Protein AF-A0A3S0F7Q9-F1 (afdb_monomer_lite)

Sequence (141 aa):
MAAKIRASLFAAETQQFVFTLQDNKPTDNTFYWEEENEFHYRGKMYDVISKKIVGEKLYITCINDSKEEELIDLYISITKKENNKPGNTSPTIQLILSLVFVSPETYVIPFFNISSHLPVSAYQFRLLNRSGDIFIPPPQV

Radius of gyration: 25.15 Å; chains: 1; bounding box: 62×54×70 Å

Secondary structure (DSSP, 8-state):
--------S----EEEEEEEEETTEES-TTEEESSSSEEEETTEEEEEEEEEEETTEEEEEEEE-HHHHHHHHHHHHHHHHHHTSTT---THHHHHHHHHH--------SS-------------------------PPPP-

pLDDT: mean 71.21, std 18.38, range [36.66, 95.44]

Structure (mmCIF, N/CA/C/O backbone):
data_AF-A0A3S0F7Q9-F1
#
_entry.id   AF-A0A3S0F7Q9-F1
#
loop_
_atom_site.group_PDB
_atom_site.id
_atom_site.type_symbol
_atom_site.label_atom_id
_atom_site.label_alt_id
_atom_site.label_comp_id
_atom_site.label_asym_id
_atom_site.label_entity_id
_atom_site.label_seq_id
_atom_site.pdbx_PDB_ins_code
_atom_site.Cartn_x
_atom_site.Cartn_y
_atom_site.Cartn_z
_atom_site.occupancy
_atom_site.B_iso_or_equiv
_atom_site.auth_seq_id
_atom_site.auth_comp_id
_atom_site.auth_asym_id
_atom_site.auth_atom_id
_atom_site.pdbx_PDB_model_num
ATOM 1 N N . MET A 1 1 ? 0.832 40.702 1.086 1.00 38.69 1 MET A N 1
ATOM 2 C CA . MET A 1 1 ? 0.989 39.715 -0.005 1.00 38.69 1 MET A CA 1
ATOM 3 C C . MET A 1 1 ? 1.066 38.335 0.623 1.00 38.69 1 MET A C 1
ATOM 5 O O . MET A 1 1 ? 2.043 38.054 1.298 1.00 38.69 1 MET A O 1
ATOM 9 N N . ALA A 1 2 ? 0.013 37.525 0.503 1.00 36.66 2 ALA A N 1
ATOM 10 C CA . ALA A 1 2 ? -0.019 36.173 1.059 1.00 36.66 2 ALA A CA 1
ATOM 11 C C . ALA A 1 2 ? 0.372 35.170 -0.034 1.00 36.66 2 ALA A C 1
ATOM 13 O O . ALA A 1 2 ? -0.328 35.047 -1.039 1.00 36.66 2 ALA A O 1
ATOM 14 N N . ALA A 1 3 ? 1.495 34.479 0.149 1.00 37.78 3 ALA A N 1
ATOM 15 C CA . ALA A 1 3 ? 1.895 33.380 -0.715 1.00 37.78 3 ALA A CA 1
ATOM 16 C C . ALA A 1 3 ? 1.052 32.143 -0.367 1.00 37.78 3 ALA A C 1
ATOM 18 O O . ALA A 1 3 ? 1.211 31.547 0.695 1.00 37.78 3 ALA A O 1
ATOM 19 N N . LYS A 1 4 ? 0.123 31.772 -1.253 1.00 45.28 4 LYS A N 1
ATOM 20 C CA . LYS A 1 4 ? -0.573 30.481 -1.206 1.00 45.28 4 LYS A CA 1
ATOM 21 C C . LYS A 1 4 ? 0.351 29.426 -1.807 1.00 45.28 4 LYS A C 1
ATOM 23 O O . LYS A 1 4 ? 0.526 29.377 -3.023 1.00 45.28 4 LYS A O 1
ATOM 28 N N . ILE A 1 5 ? 0.943 28.596 -0.956 1.00 50.56 5 ILE A N 1
ATOM 29 C CA . ILE A 1 5 ? 1.659 27.392 -1.383 1.00 50.56 5 ILE A CA 1
ATOM 30 C C . ILE A 1 5 ? 0.613 26.451 -1.999 1.00 50.56 5 ILE A C 1
ATOM 32 O O . ILE A 1 5 ? -0.363 26.082 -1.346 1.00 50.56 5 ILE A O 1
ATOM 36 N N . ARG A 1 6 ? 0.772 26.125 -3.287 1.00 43.09 6 ARG A N 1
ATOM 37 C CA . ARG A 1 6 ? -0.088 25.181 -4.013 1.00 43.09 6 ARG A CA 1
ATOM 38 C C . ARG A 1 6 ? 0.103 23.774 -3.440 1.00 43.09 6 ARG A C 1
ATOM 40 O O . ARG A 1 6 ? 0.953 23.027 -3.908 1.00 43.09 6 ARG A O 1
ATOM 47 N N . ALA A 1 7 ? -0.717 23.393 -2.469 1.00 41.50 7 ALA A N 1
ATOM 48 C CA . ALA A 1 7 ? -0.912 22.000 -2.076 1.00 41.50 7 ALA A CA 1
ATOM 49 C C . ALA A 1 7 ? -1.806 21.276 -3.107 1.00 41.50 7 ALA A C 1
ATOM 51 O O . ALA A 1 7 ? -2.914 20.858 -2.790 1.00 41.50 7 ALA A O 1
ATOM 52 N N . SER A 1 8 ? -1.391 21.215 -4.379 1.00 47.84 8 SER A N 1
ATOM 53 C CA . SER A 1 8 ? -2.219 20.601 -5.432 1.00 47.84 8 SER A CA 1
ATOM 54 C C . SER A 1 8 ? -1.422 20.045 -6.618 1.00 47.84 8 SER A C 1
ATOM 56 O O . SER A 1 8 ? -1.736 20.358 -7.767 1.00 47.84 8 SER A O 1
ATOM 58 N N . LEU A 1 9 ? -0.369 19.260 -6.381 1.00 42.34 9 LEU A N 1
ATOM 59 C CA . LEU A 1 9 ? 0.370 18.636 -7.494 1.00 42.34 9 LEU A CA 1
ATOM 60 C C . LEU A 1 9 ? 0.472 17.113 -7.460 1.00 42.34 9 LEU A C 1
ATOM 62 O O . LEU A 1 9 ? 0.815 16.533 -8.479 1.00 42.34 9 LEU A O 1
ATOM 66 N N . PHE A 1 10 ? 0.042 16.462 -6.383 1.00 46.72 10 PHE A N 1
ATOM 67 C CA . PHE A 1 10 ? -0.226 15.027 -6.387 1.00 46.72 10 PHE A CA 1
ATOM 68 C C . PHE A 1 10 ? -1.474 14.774 -5.549 1.00 46.72 10 PHE A C 1
ATOM 70 O O . PHE A 1 10 ? -1.398 14.500 -4.357 1.00 46.72 10 PHE A O 1
ATOM 77 N N . ALA A 1 11 ? -2.649 14.919 -6.165 1.00 52.72 11 ALA A N 1
ATOM 78 C CA . ALA A 1 11 ? -3.833 14.250 -5.647 1.00 52.72 11 ALA A CA 1
ATOM 79 C C . ALA A 1 11 ? -3.615 12.758 -5.915 1.00 52.72 11 ALA A C 1
ATOM 81 O O . ALA A 1 11 ? -3.998 12.252 -6.965 1.00 52.72 11 ALA A O 1
ATOM 82 N N . ALA A 1 12 ? -2.871 12.089 -5.033 1.00 61.78 12 ALA A N 1
ATOM 83 C CA . ALA A 1 12 ? -2.831 10.640 -5.038 1.00 61.78 12 ALA A CA 1
ATOM 84 C C . ALA A 1 12 ? -4.283 10.158 -4.938 1.00 61.78 12 ALA A C 1
ATOM 86 O O . ALA A 1 12 ? -5.036 10.659 -4.098 1.00 61.78 12 ALA A O 1
ATOM 87 N N . GLU A 1 13 ? -4.700 9.276 -5.846 1.00 76.56 13 GLU A N 1
ATOM 88 C CA . GLU A 1 13 ? -6.050 8.725 -5.819 1.00 76.56 13 GLU A CA 1
ATOM 89 C C . GLU A 1 13 ? -6.198 7.905 -4.540 1.00 76.56 13 GLU A C 1
ATOM 91 O O . GLU A 1 13 ? -5.671 6.798 -4.416 1.00 76.56 13 GLU A O 1
ATOM 96 N N . THR A 1 14 ? -6.863 8.493 -3.548 1.00 87.69 14 THR A N 1
ATOM 97 C CA . THR A 1 14 ? -7.096 7.834 -2.272 1.00 87.69 14 THR A CA 1
ATOM 98 C C . THR A 1 14 ? -8.223 6.826 -2.421 1.00 87.69 14 THR A C 1
ATOM 100 O O . THR A 1 14 ? -9.250 7.079 -3.053 1.00 87.69 14 THR A O 1
ATOM 103 N N . GLN A 1 15 ? -8.026 5.659 -1.826 1.00 91.25 15 GLN A N 1
ATOM 104 C CA . GLN A 1 15 ? -8.988 4.570 -1.792 1.00 91.25 15 GLN A CA 1
ATOM 105 C C . GLN A 1 15 ? -9.411 4.314 -0.349 1.00 91.25 15 GLN A C 1
ATOM 107 O O . GLN A 1 15 ? -8.672 4.599 0.595 1.00 91.25 15 GLN A O 1
ATOM 112 N N . GLN A 1 16 ? -10.628 3.802 -0.176 1.00 93.38 16 GLN A N 1
ATOM 113 C CA . GLN A 1 16 ? -11.150 3.423 1.130 1.00 93.38 16 GLN A CA 1
ATOM 114 C C . GLN A 1 16 ? -11.556 1.957 1.132 1.00 93.38 16 GLN A C 1
ATOM 116 O O . GLN A 1 16 ? -12.325 1.516 0.278 1.00 93.38 16 GLN A O 1
ATOM 121 N N . PHE A 1 17 ? -11.084 1.231 2.139 1.00 94.44 17 PHE A N 1
ATOM 122 C CA . PHE A 1 17 ? -11.443 -0.158 2.380 1.00 94.44 17 PHE A CA 1
ATOM 123 C C . PHE A 1 17 ? -12.084 -0.324 3.754 1.00 94.44 17 PHE A C 1
ATOM 125 O O . PHE A 1 17 ? -11.763 0.390 4.710 1.00 94.44 17 PHE A O 1
ATOM 132 N N . VAL A 1 18 ? -13.000 -1.288 3.843 1.00 94.88 18 VAL A N 1
ATOM 133 C CA . VAL A 1 18 ? -13.625 -1.703 5.097 1.00 94.88 18 VAL A CA 1
ATOM 134 C C . VAL A 1 18 ? -13.462 -3.205 5.233 1.00 94.88 18 VAL A C 1
ATOM 136 O O . VAL A 1 18 ? -13.947 -3.959 4.392 1.00 94.88 18 VAL A O 1
ATOM 139 N N . PHE A 1 19 ? -12.810 -3.625 6.308 1.00 94.38 19 PHE A N 1
ATOM 140 C CA . PHE A 1 19 ? -12.581 -5.026 6.627 1.00 94.38 19 PHE A CA 1
ATOM 141 C C . PHE A 1 19 ? -13.335 -5.401 7.893 1.00 94.38 19 PHE A C 1
ATOM 143 O O . PHE A 1 19 ? -13.342 -4.646 8.868 1.00 94.38 19 PHE A O 1
ATOM 150 N N . THR A 1 20 ? -13.953 -6.576 7.886 1.00 95.25 20 THR A N 1
ATOM 151 C CA . THR A 1 20 ? -14.463 -7.194 9.110 1.00 95.25 20 THR A CA 1
ATOM 152 C C . THR A 1 20 ? -13.285 -7.728 9.919 1.00 95.25 20 THR A C 1
ATOM 154 O O . THR A 1 20 ? -12.336 -8.273 9.354 1.00 95.25 20 THR A O 1
ATOM 157 N N . LEU A 1 21 ? -13.334 -7.553 11.234 1.00 93.06 21 LEU A N 1
ATOM 158 C CA . LEU A 1 21 ? -12.348 -8.064 12.171 1.00 93.06 21 LEU A CA 1
ATOM 159 C C . LEU A 1 21 ? -12.920 -9.266 12.920 1.00 93.06 21 LEU A C 1
ATOM 161 O O . LEU A 1 21 ? -14.031 -9.204 13.436 1.00 93.06 21 LEU A O 1
ATOM 165 N N . GLN A 1 22 ? -12.127 -10.324 13.030 1.00 91.19 22 GLN A N 1
ATOM 166 C CA . GLN A 1 22 ? -12.330 -11.420 13.971 1.00 91.19 22 GLN A CA 1
ATOM 167 C C . GLN A 1 22 ? -11.055 -11.524 14.813 1.00 91.19 22 GLN A C 1
ATOM 169 O O . GLN A 1 22 ? -9.956 -11.532 14.262 1.00 91.19 22 GLN A O 1
ATOM 174 N N . ASP A 1 23 ? -11.176 -11.498 16.141 1.00 87.81 23 ASP A N 1
ATOM 175 C CA . ASP A 1 23 ? -10.028 -11.476 17.066 1.00 87.81 23 ASP A CA 1
ATOM 176 C C . ASP A 1 23 ? -8.994 -10.372 16.750 1.0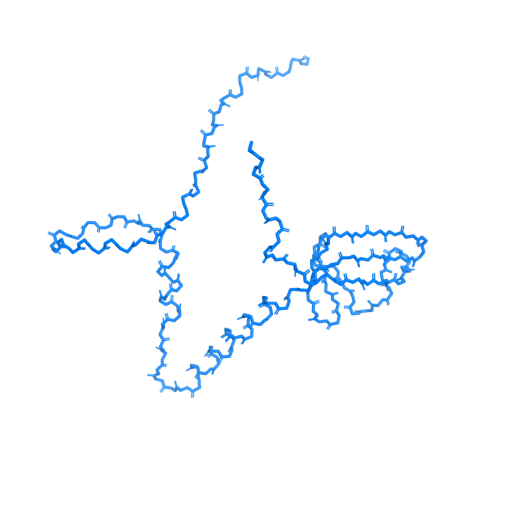0 87.81 23 ASP A C 1
ATOM 178 O O . ASP A 1 23 ? -7.783 -10.600 16.730 1.00 87.81 23 ASP A O 1
ATOM 182 N N . ASN A 1 24 ? -9.479 -9.153 16.472 1.00 82.62 24 ASN A N 1
ATOM 183 C CA . ASN A 1 24 ? -8.678 -7.985 16.063 1.00 82.62 24 ASN A CA 1
ATOM 184 C C . ASN A 1 24 ? -7.872 -8.160 14.761 1.00 82.62 24 ASN A C 1
ATOM 186 O O . ASN A 1 24 ? -6.978 -7.359 14.483 1.00 82.62 24 ASN A O 1
ATOM 190 N N . LYS A 1 25 ? -8.194 -9.159 13.934 1.00 87.38 25 LYS A N 1
ATOM 191 C CA . LYS A 1 25 ? -7.536 -9.396 12.645 1.00 87.38 25 LYS A CA 1
ATOM 192 C C . LYS A 1 25 ? -8.537 -9.359 11.492 1.00 87.38 25 LYS A C 1
ATOM 194 O O . LYS A 1 25 ? -9.647 -9.871 11.646 1.00 87.38 25 LYS A O 1
ATOM 199 N N . PRO A 1 26 ? -8.179 -8.762 10.342 1.00 91.00 26 PRO A N 1
ATOM 200 C CA . PRO A 1 26 ? -9.006 -8.820 9.143 1.00 91.00 26 PRO A CA 1
ATOM 201 C C . PRO A 1 26 ? -9.310 -10.267 8.758 1.00 91.00 26 PRO A C 1
ATOM 203 O O . PRO A 1 26 ? -8.413 -11.104 8.742 1.00 91.00 26 PRO A O 1
ATOM 206 N N . THR A 1 27 ? -10.574 -10.564 8.462 1.00 90.62 27 THR A N 1
ATOM 207 C CA . THR A 1 27 ? -11.011 -11.928 8.106 1.00 90.62 27 THR A CA 1
ATOM 208 C C . THR A 1 27 ? -10.644 -12.323 6.672 1.00 90.62 27 THR A C 1
ATOM 210 O O . THR A 1 27 ? -10.783 -13.484 6.299 1.00 90.62 27 THR A O 1
ATOM 213 N N . ASP A 1 28 ? -10.227 -11.364 5.843 1.00 90.75 28 ASP A N 1
ATOM 214 C CA . ASP A 1 28 ? -9.868 -11.608 4.447 1.00 90.75 28 ASP A CA 1
ATOM 215 C C . ASP A 1 28 ? -8.442 -12.174 4.358 1.00 90.75 28 ASP A C 1
ATOM 217 O O . ASP A 1 28 ? -7.475 -11.497 4.694 1.00 90.75 28 ASP A O 1
ATOM 221 N N . ASN A 1 29 ? -8.311 -13.408 3.866 1.00 90.94 29 ASN A N 1
ATOM 222 C CA . ASN A 1 29 ? -7.022 -14.101 3.745 1.00 90.94 29 ASN A CA 1
ATOM 223 C C . ASN A 1 29 ? -6.056 -13.444 2.746 1.00 90.94 29 ASN A C 1
ATOM 225 O O . ASN A 1 29 ? -4.879 -13.793 2.720 1.00 90.94 29 ASN A O 1
ATOM 229 N N . THR A 1 30 ? -6.541 -12.543 1.889 1.00 92.88 30 THR A N 1
ATOM 230 C CA . THR A 1 30 ? -5.694 -11.791 0.951 1.00 92.88 30 THR A CA 1
ATOM 231 C C . THR A 1 30 ? -5.154 -10.496 1.547 1.00 92.88 30 THR A C 1
ATOM 233 O O . THR A 1 30 ? -4.412 -9.790 0.865 1.00 92.88 30 THR A O 1
ATOM 236 N N . PHE A 1 31 ? -5.544 -10.174 2.783 1.00 95.00 31 PHE A N 1
ATOM 237 C CA . PHE A 1 31 ? -5.068 -9.019 3.521 1.00 95.00 31 PHE A CA 1
ATOM 238 C C . PHE A 1 31 ? -3.925 -9.420 4.457 1.00 95.00 31 PHE A C 1
ATOM 240 O O . PHE A 1 31 ? -4.087 -10.303 5.302 1.00 95.00 31 PHE A O 1
ATOM 247 N N . TYR A 1 32 ? -2.801 -8.716 4.376 1.00 93.88 32 TYR A N 1
ATOM 248 C CA . TYR A 1 32 ? -1.745 -8.790 5.383 1.00 93.88 32 TYR A CA 1
ATOM 249 C C . TYR A 1 32 ? -1.009 -7.453 5.504 1.00 93.88 32 TYR A C 1
ATOM 251 O O . TYR A 1 32 ? -0.943 -6.683 4.550 1.00 93.88 32 TYR A O 1
ATOM 259 N N . TRP A 1 33 ? -0.487 -7.174 6.697 1.00 94.06 33 TRP A N 1
ATOM 260 C CA . TRP A 1 33 ? 0.357 -6.007 6.952 1.00 94.06 33 TRP A CA 1
ATOM 261 C C . TRP A 1 33 ? 1.802 -6.331 6.568 1.00 94.06 33 TRP A C 1
ATOM 263 O O . TRP A 1 33 ? 2.301 -7.374 6.989 1.00 94.06 33 TRP A O 1
ATOM 273 N N . GLU A 1 34 ? 2.439 -5.447 5.802 1.00 91.50 34 GLU A N 1
ATOM 274 C CA . GLU A 1 34 ? 3.887 -5.482 5.546 1.00 91.50 34 GLU A CA 1
ATOM 275 C C . GLU A 1 34 ? 4.599 -4.694 6.654 1.00 91.50 34 GLU A C 1
ATOM 277 O O . GLU A 1 34 ? 5.446 -5.224 7.371 1.00 91.50 34 GLU A O 1
ATOM 282 N N . GLU A 1 35 ? 4.126 -3.467 6.898 1.00 90.81 35 GLU A N 1
ATOM 283 C CA . GLU A 1 35 ? 4.586 -2.578 7.965 1.00 90.81 35 GLU A CA 1
ATOM 284 C C . GLU A 1 35 ? 3.405 -1.938 8.723 1.00 90.81 35 GLU A C 1
ATOM 286 O O . GLU A 1 35 ? 2.236 -2.266 8.516 1.00 90.81 35 GLU A O 1
ATOM 291 N N . GLU A 1 36 ? 3.671 -1.004 9.644 1.00 90.31 36 GLU A N 1
ATOM 292 C CA . GLU A 1 36 ? 2.619 -0.356 10.445 1.00 90.31 36 GLU A CA 1
ATOM 293 C C . GLU A 1 36 ? 1.618 0.449 9.592 1.00 90.31 36 GLU A C 1
ATOM 295 O O . GLU A 1 36 ? 0.417 0.498 9.910 1.00 90.31 36 GLU A O 1
ATOM 300 N N . ASN A 1 37 ? 2.114 1.075 8.523 1.00 92.38 37 ASN A N 1
ATOM 301 C CA . ASN A 1 37 ? 1.348 1.926 7.614 1.00 92.38 37 ASN A CA 1
ATOM 302 C C . ASN A 1 37 ? 1.335 1.395 6.178 1.00 92.38 37 ASN A C 1
ATOM 304 O O . ASN A 1 37 ? 0.918 2.124 5.290 1.00 92.38 37 ASN A O 1
ATOM 308 N N . GLU A 1 38 ? 1.717 0.140 5.954 1.00 92.38 38 GLU A N 1
ATOM 309 C CA . GLU A 1 38 ? 1.757 -0.467 4.621 1.00 92.38 38 GLU A CA 1
ATOM 310 C C . GLU A 1 38 ? 1.129 -1.857 4.669 1.00 92.38 38 GLU A C 1
ATOM 312 O O . GLU A 1 38 ? 1.433 -2.671 5.547 1.00 92.38 38 GLU A O 1
ATOM 317 N N . PHE A 1 39 ? 0.208 -2.136 3.751 1.00 93.88 39 PHE A N 1
ATOM 318 C CA . PHE A 1 39 ? -0.467 -3.428 3.684 1.00 93.88 39 PHE A CA 1
ATOM 319 C C . PHE A 1 39 ? -0.636 -3.907 2.253 1.00 93.88 39 PHE A C 1
ATOM 321 O O . PHE A 1 39 ? -0.769 -3.124 1.312 1.00 93.88 39 PHE A O 1
ATOM 328 N N . HIS A 1 40 ? -0.733 -5.221 2.116 1.00 92.88 40 HIS A N 1
ATOM 329 C CA . HIS A 1 40 ? -1.128 -5.860 0.881 1.00 92.88 40 HIS A CA 1
ATOM 330 C C . HIS A 1 40 ? -2.592 -6.265 0.921 1.00 92.88 40 HIS A C 1
ATOM 332 O O . HIS A 1 40 ? -3.098 -6.796 1.914 1.00 92.88 40 HIS A O 1
ATOM 338 N N . TYR A 1 41 ? -3.270 -6.054 -0.202 1.00 93.75 41 TYR A N 1
ATOM 339 C CA . TYR A 1 41 ? -4.620 -6.542 -0.414 1.00 93.75 41 TYR A CA 1
ATOM 340 C C . TYR A 1 41 ? -4.812 -6.985 -1.860 1.00 93.75 41 TYR A C 1
ATOM 342 O O . TYR A 1 41 ? -4.565 -6.228 -2.796 1.00 93.75 41 TYR A O 1
ATOM 350 N N . ARG A 1 42 ? -5.252 -8.235 -2.055 1.00 91.25 42 ARG A N 1
ATOM 351 C CA . ARG A 1 42 ? -5.460 -8.838 -3.390 1.00 91.25 42 ARG A CA 1
ATOM 352 C C . ARG A 1 42 ? -4.246 -8.702 -4.321 1.00 91.25 42 ARG A C 1
ATOM 354 O O . ARG A 1 42 ? -4.402 -8.483 -5.520 1.00 91.25 42 ARG A O 1
ATOM 361 N N . GLY A 1 43 ? -3.049 -8.846 -3.757 1.00 87.06 43 GLY A N 1
ATOM 362 C CA . GLY A 1 43 ? -1.788 -8.794 -4.498 1.00 87.06 43 GLY A CA 1
ATOM 363 C C . GLY A 1 43 ? -1.301 -7.391 -4.859 1.00 87.06 43 GLY A C 1
ATOM 364 O O . GLY A 1 43 ? -0.318 -7.301 -5.577 1.00 87.06 43 GLY A O 1
ATOM 365 N N . LYS A 1 44 ? -1.958 -6.332 -4.370 1.00 89.19 44 LYS A N 1
ATOM 366 C CA . LYS A 1 44 ? -1.517 -4.939 -4.528 1.00 89.19 44 LYS A CA 1
ATOM 367 C C . LYS A 1 44 ? -1.031 -4.357 -3.214 1.00 89.19 44 LYS A C 1
ATOM 369 O O . LYS A 1 44 ? -1.543 -4.762 -2.166 1.00 89.19 44 LYS A O 1
ATOM 374 N N . MET A 1 45 ? -0.088 -3.423 -3.285 1.00 90.88 45 MET A N 1
ATOM 375 C CA . MET A 1 45 ? 0.457 -2.715 -2.124 1.00 90.88 45 MET A CA 1
ATOM 376 C C . MET A 1 45 ? -0.232 -1.364 -1.899 1.00 90.88 45 MET A C 1
ATOM 378 O O . MET A 1 45 ? -0.595 -0.656 -2.845 1.00 90.88 45 MET A O 1
ATOM 382 N N . TYR A 1 46 ? -0.444 -1.022 -0.629 1.00 91.88 46 TYR A N 1
ATOM 383 C CA . TYR A 1 46 ? -1.162 0.181 -0.230 1.00 91.88 46 TYR A CA 1
ATOM 384 C C . TYR A 1 46 ? -0.523 0.877 0.974 1.00 91.88 46 TYR A C 1
ATOM 386 O O . TYR A 1 46 ? -0.376 0.273 2.038 1.00 91.88 46 TYR A O 1
ATOM 394 N N . ASP A 1 47 ? -0.318 2.188 0.840 1.00 91.69 47 ASP A N 1
ATOM 395 C CA . ASP A 1 47 ? 0.122 3.079 1.917 1.00 91.69 47 ASP A CA 1
ATOM 396 C C . ASP A 1 47 ? -1.071 3.632 2.692 1.00 91.69 47 ASP A C 1
ATOM 398 O O . ASP A 1 47 ? -1.990 4.233 2.127 1.00 91.69 47 ASP A O 1
ATOM 402 N N . VAL A 1 48 ? -1.068 3.500 4.011 1.00 93.56 48 VAL A N 1
ATOM 403 C CA . VAL A 1 48 ? -2.137 3.963 4.896 1.00 93.56 48 VAL A CA 1
ATOM 404 C C . VAL A 1 48 ? -1.986 5.448 5.207 1.00 93.56 48 VAL A C 1
ATOM 406 O O . VAL A 1 48 ? -1.035 5.884 5.844 1.00 93.56 48 VAL A O 1
ATOM 409 N N . ILE A 1 49 ? -3.018 6.225 4.871 1.00 93.25 49 ILE A N 1
ATOM 410 C CA . ILE A 1 49 ? -3.175 7.616 5.325 1.00 93.25 49 ILE A CA 1
ATOM 411 C C . ILE A 1 49 ? -3.814 7.647 6.713 1.00 93.25 49 ILE A C 1
ATOM 413 O O . ILE A 1 49 ? -3.451 8.442 7.578 1.00 93.25 49 ILE A O 1
ATOM 417 N N . SER A 1 50 ? -4.840 6.821 6.915 1.00 93.00 50 SER A N 1
ATOM 418 C CA . SER A 1 50 ? -5.579 6.777 8.173 1.00 93.00 50 SER A CA 1
ATOM 419 C C . SER A 1 50 ? -6.248 5.427 8.352 1.00 93.00 50 SER A C 1
ATOM 421 O O . SER A 1 50 ? -6.842 4.913 7.402 1.00 93.00 50 SER A O 1
ATOM 423 N N . LYS A 1 51 ? -6.267 4.915 9.581 1.00 94.38 51 LYS A N 1
ATOM 424 C CA . LYS A 1 51 ? -7.059 3.743 9.956 1.00 94.38 51 LYS A CA 1
ATOM 425 C C . LYS A 1 51 ? -7.869 4.020 11.214 1.00 94.38 51 LYS A C 1
ATOM 427 O O . LYS A 1 51 ? -7.405 4.705 12.122 1.00 94.38 51 LYS A O 1
ATOM 432 N N . LYS A 1 52 ? -9.089 3.497 11.269 1.00 94.94 52 LYS A N 1
ATOM 433 C CA . LYS A 1 52 ? -9.937 3.534 12.466 1.00 94.94 52 LYS A CA 1
ATOM 434 C C . LYS A 1 52 ? -10.648 2.205 12.642 1.00 94.94 52 LYS A C 1
ATOM 436 O O . LYS A 1 52 ? -11.103 1.609 11.667 1.00 94.94 52 LYS A O 1
ATOM 441 N N . ILE A 1 53 ? -10.786 1.777 13.888 1.00 94.06 53 ILE A N 1
ATOM 442 C CA . ILE A 1 53 ? -11.576 0.602 14.248 1.00 94.06 53 ILE A CA 1
ATOM 443 C C . ILE A 1 53 ? -12.853 1.095 14.921 1.00 94.06 53 ILE A C 1
ATOM 445 O O . ILE A 1 53 ? -12.800 1.900 15.849 1.00 94.06 53 ILE A O 1
ATOM 449 N N . VAL A 1 54 ? -14.003 0.647 14.423 1.00 94.25 54 VAL A N 1
ATOM 450 C CA . VAL A 1 54 ? -15.317 0.944 15.004 1.00 94.25 54 VAL A CA 1
ATOM 451 C C . VAL A 1 54 ? -16.085 -0.368 15.114 1.00 94.25 54 VAL A C 1
ATOM 453 O O . VAL A 1 54 ? -16.558 -0.898 14.107 1.00 94.25 54 VAL A O 1
ATOM 456 N N . GLY A 1 55 ? -16.188 -0.901 16.335 1.00 91.75 55 GLY A N 1
ATOM 457 C CA . GLY A 1 55 ? -16.715 -2.247 16.575 1.00 91.75 55 GLY A CA 1
ATOM 458 C C . GLY A 1 55 ? -15.830 -3.312 15.921 1.00 91.75 55 GLY A C 1
ATOM 459 O O . GLY A 1 55 ? -14.611 -3.254 16.028 1.00 91.75 55 GLY A O 1
ATOM 460 N N . GLU A 1 56 ? -16.441 -4.239 15.186 1.00 94.38 56 GLU A N 1
ATOM 461 C CA . GLU A 1 56 ? -15.753 -5.314 14.450 1.00 94.38 56 GLU A CA 1
ATOM 462 C C . GLU A 1 56 ? -15.359 -4.905 13.020 1.00 94.38 56 GLU A C 1
ATOM 464 O O . GLU A 1 56 ? -15.252 -5.742 12.126 1.00 94.38 56 GLU A O 1
ATOM 469 N N . LYS A 1 57 ? -15.196 -3.603 12.756 1.00 94.56 57 LYS A N 1
ATOM 470 C CA . LYS A 1 57 ? -14.845 -3.092 11.426 1.00 94.56 57 LYS A CA 1
ATOM 471 C C . LYS A 1 57 ? -13.612 -2.205 11.472 1.00 94.56 57 LYS A C 1
ATOM 473 O O . LYS A 1 57 ? -13.567 -1.229 12.223 1.00 94.56 57 LYS A O 1
ATOM 478 N N . LEU A 1 58 ? -12.658 -2.511 10.604 1.00 94.50 58 LEU A N 1
ATOM 479 C CA . LEU A 1 58 ? -11.482 -1.706 10.307 1.00 94.50 58 LEU A CA 1
ATOM 480 C C . LEU A 1 58 ? -11.745 -0.886 9.043 1.00 94.50 58 LEU A C 1
ATOM 482 O O . LEU A 1 58 ? -11.999 -1.446 7.982 1.00 94.50 58 LEU A O 1
ATOM 486 N N . TYR A 1 59 ? -11.671 0.435 9.159 1.00 95.44 59 TYR A N 1
ATOM 487 C CA . TYR A 1 59 ? -11.776 1.368 8.041 1.00 95.44 59 TYR A CA 1
ATOM 488 C C . TYR A 1 59 ? -10.386 1.912 7.744 1.00 95.44 59 TYR A C 1
ATOM 490 O O . TYR A 1 59 ? -9.752 2.468 8.643 1.00 95.44 59 TYR A O 1
ATOM 498 N N . ILE A 1 60 ? -9.939 1.785 6.500 1.00 95.25 60 ILE A N 1
ATOM 499 C CA . ILE A 1 60 ? -8.624 2.241 6.050 1.00 95.25 60 ILE A CA 1
ATOM 500 C C . ILE A 1 60 ? -8.819 3.211 4.889 1.00 95.25 60 ILE A C 1
ATOM 502 O O . ILE A 1 60 ? -9.526 2.893 3.937 1.00 95.25 60 ILE A O 1
ATOM 506 N N . THR A 1 61 ? -8.188 4.379 4.972 1.00 94.00 61 THR A N 1
ATOM 507 C CA . THR A 1 61 ? -7.965 5.273 3.831 1.00 94.00 61 THR A CA 1
ATOM 508 C C . THR A 1 61 ? -6.511 5.122 3.423 1.00 94.00 61 THR A C 1
ATOM 510 O O . THR A 1 61 ? -5.629 5.286 4.269 1.00 94.00 61 THR A O 1
ATOM 513 N N . CYS A 1 62 ? -6.258 4.822 2.157 1.00 93.25 62 CYS A N 1
ATOM 514 C CA . CYS A 1 62 ? -4.929 4.496 1.661 1.00 93.25 62 CYS A CA 1
ATOM 515 C C . CYS A 1 62 ? -4.685 5.024 0.248 1.00 93.25 62 CYS A C 1
ATOM 517 O O . CYS A 1 62 ? -5.611 5.461 -0.437 1.00 93.25 62 CYS A O 1
ATOM 519 N N . ILE A 1 63 ? -3.432 4.984 -0.182 1.00 91.44 63 ILE A N 1
ATOM 520 C CA . ILE A 1 63 ? -2.994 5.252 -1.550 1.00 91.44 63 ILE A CA 1
ATOM 521 C C . ILE A 1 63 ? -2.542 3.922 -2.137 1.00 91.44 63 ILE A C 1
ATOM 523 O O . ILE A 1 63 ? -1.912 3.125 -1.456 1.00 91.44 63 ILE A O 1
ATOM 527 N N . ASN A 1 64 ? -2.917 3.662 -3.383 1.00 87.44 64 ASN A N 1
ATOM 528 C CA . ASN A 1 64 ? -2.446 2.492 -4.111 1.00 87.44 64 ASN A CA 1
ATOM 529 C C . ASN A 1 64 ? -1.094 2.817 -4.753 1.00 87.44 64 ASN A C 1
ATOM 531 O O . ASN A 1 64 ? -1.036 3.747 -5.567 1.00 87.44 64 ASN A O 1
ATOM 535 N N . ASP A 1 65 ? -0.049 2.050 -4.444 1.00 79.12 65 ASP A N 1
ATOM 536 C CA . ASP A 1 65 ? 1.260 2.226 -5.077 1.00 79.12 65 ASP A CA 1
ATOM 537 C C . ASP A 1 65 ? 1.365 1.500 -6.429 1.00 79.12 65 ASP A C 1
ATOM 539 O O . ASP A 1 65 ? 2.255 0.702 -6.712 1.00 79.12 65 ASP A O 1
ATOM 543 N N . SER A 1 66 ? 0.420 1.788 -7.326 1.00 75.38 66 SER A N 1
ATOM 544 C CA . SER A 1 66 ? 0.438 1.203 -8.674 1.00 75.38 66 SER A CA 1
ATOM 545 C C . SER A 1 66 ? 1.603 1.708 -9.526 1.00 75.38 66 SER A C 1
ATOM 547 O O . SER A 1 66 ? 1.943 1.082 -10.524 1.00 75.38 66 SER A O 1
ATOM 549 N N . LYS A 1 67 ? 2.200 2.855 -9.177 1.00 71.50 67 LYS A N 1
ATOM 550 C CA . LYS A 1 67 ? 3.292 3.438 -9.966 1.00 71.50 67 LYS A CA 1
ATOM 551 C C . LYS A 1 67 ? 4.603 2.714 -9.715 1.00 71.50 67 LYS A C 1
ATOM 553 O O . LYS A 1 67 ? 5.361 2.531 -10.665 1.00 71.50 67 LYS A O 1
ATOM 558 N N . GLU A 1 68 ? 4.876 2.310 -8.478 1.00 70.50 68 GLU A N 1
ATOM 559 C CA . GLU A 1 68 ? 6.034 1.470 -8.196 1.00 70.50 68 GLU A CA 1
ATOM 560 C C . GLU A 1 68 ? 5.900 0.104 -8.882 1.00 70.50 68 GLU A C 1
ATOM 562 O O . GLU A 1 68 ? 6.830 -0.314 -9.576 1.00 70.50 68 GLU A O 1
ATOM 567 N N . GLU A 1 69 ? 4.723 -0.531 -8.812 1.00 73.69 69 GLU A N 1
ATOM 568 C CA . GLU A 1 69 ? 4.437 -1.784 -9.532 1.00 73.69 69 GLU A CA 1
ATOM 569 C C . GLU A 1 69 ? 4.707 -1.649 -11.045 1.00 73.69 69 GLU A C 1
ATOM 571 O O . GLU A 1 69 ? 5.417 -2.473 -11.628 1.00 73.69 69 GLU A O 1
ATOM 576 N N . GLU A 1 70 ? 4.232 -0.571 -11.683 1.00 78.88 70 GLU A N 1
ATOM 577 C CA . GLU A 1 70 ? 4.489 -0.288 -13.104 1.00 78.88 70 GLU A CA 1
ATOM 578 C C . GLU A 1 70 ? 5.985 -0.134 -13.424 1.00 78.88 70 GLU A C 1
ATOM 580 O O . GLU A 1 70 ? 6.455 -0.595 -14.471 1.00 78.88 70 GLU A O 1
ATOM 585 N N . LEU A 1 71 ? 6.752 0.514 -12.543 1.00 76.44 71 LEU A N 1
ATOM 586 C CA . LEU A 1 71 ? 8.194 0.695 -12.718 1.00 76.44 71 LEU A CA 1
ATOM 587 C C . LEU A 1 71 ? 8.951 -0.631 -12.584 1.00 76.44 71 LEU A C 1
ATOM 589 O O . LEU A 1 71 ? 9.862 -0.894 -13.378 1.00 76.44 71 LEU A O 1
ATOM 593 N N . ILE A 1 72 ? 8.563 -1.474 -11.627 1.00 76.69 72 ILE A N 1
ATOM 594 C CA . ILE A 1 72 ? 9.125 -2.816 -11.437 1.00 76.69 72 ILE A CA 1
ATOM 595 C C . ILE A 1 72 ? 8.837 -3.683 -12.666 1.00 76.69 72 ILE A C 1
ATOM 597 O O . ILE A 1 72 ? 9.752 -4.302 -13.220 1.00 76.69 72 ILE A O 1
ATOM 601 N N . ASP A 1 73 ? 7.598 -3.683 -13.151 1.00 80.62 73 ASP A N 1
ATOM 602 C CA . ASP A 1 73 ? 7.207 -4.434 -14.344 1.00 80.62 73 ASP A CA 1
ATOM 603 C C . ASP A 1 73 ? 7.957 -3.955 -15.591 1.00 80.62 73 ASP A C 1
ATOM 605 O O . ASP A 1 73 ? 8.455 -4.769 -16.383 1.00 80.62 73 ASP A O 1
ATOM 609 N N . LEU A 1 74 ? 8.105 -2.637 -15.755 1.00 81.19 74 LEU A N 1
ATOM 610 C CA . LEU A 1 74 ? 8.891 -2.053 -16.836 1.00 81.19 74 LEU A CA 1
ATOM 611 C C . LEU A 1 74 ? 10.344 -2.530 -16.766 1.00 81.19 74 LEU A C 1
ATOM 613 O O . L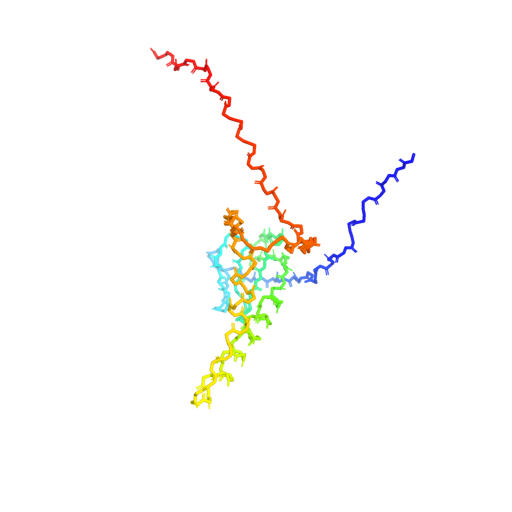EU A 1 74 ? 10.872 -3.001 -17.779 1.00 81.19 74 LEU A O 1
ATOM 617 N N . TYR A 1 75 ? 10.969 -2.472 -15.590 1.00 75.88 75 TYR A N 1
ATO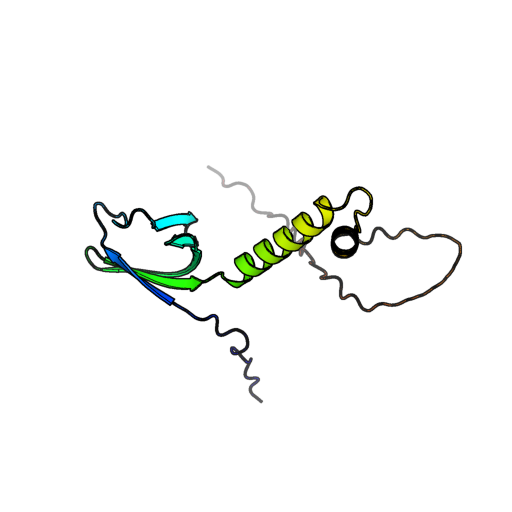M 618 C CA . TYR A 1 75 ? 12.331 -2.953 -15.371 1.00 75.88 75 TYR A CA 1
ATOM 619 C C . TYR A 1 75 ? 12.476 -4.434 -15.745 1.00 75.88 75 TYR A C 1
ATOM 621 O O . TYR A 1 75 ? 13.309 -4.780 -16.587 1.00 75.88 75 TYR A O 1
ATOM 629 N N . ILE A 1 76 ? 11.603 -5.301 -15.223 1.00 78.94 76 ILE A N 1
ATOM 630 C CA . ILE A 1 76 ? 11.598 -6.738 -15.530 1.00 78.94 76 ILE A CA 1
ATOM 631 C C . ILE A 1 76 ? 11.444 -6.975 -17.038 1.00 78.94 76 ILE A C 1
ATOM 633 O O . ILE A 1 76 ? 12.114 -7.842 -17.609 1.00 78.94 76 ILE A O 1
ATOM 637 N N . SER A 1 77 ? 10.571 -6.216 -17.706 1.00 78.62 77 SER A N 1
ATOM 638 C CA . SER A 1 77 ? 10.338 -6.342 -19.148 1.00 78.62 77 SER A CA 1
ATOM 639 C C . SER A 1 77 ? 11.576 -5.986 -19.977 1.00 78.62 77 SER A C 1
ATOM 641 O O . SER A 1 77 ? 11.845 -6.637 -20.992 1.00 78.62 77 SER A O 1
ATOM 643 N N . ILE A 1 78 ? 12.349 -4.991 -19.537 1.00 75.62 78 ILE A N 1
ATOM 644 C CA . ILE A 1 78 ? 13.602 -4.580 -20.167 1.00 75.62 78 ILE A CA 1
ATOM 645 C C . ILE A 1 78 ? 14.645 -5.684 -19.975 1.00 75.62 78 ILE A C 1
ATOM 647 O O . ILE A 1 78 ? 15.178 -6.192 -20.961 1.00 75.62 78 ILE A O 1
ATOM 651 N N . THR A 1 79 ? 14.853 -6.154 -18.744 1.00 69.06 79 THR A N 1
ATOM 652 C CA . THR A 1 79 ? 15.844 -7.199 -18.435 1.00 69.06 79 THR A CA 1
ATOM 653 C C . THR A 1 79 ? 15.545 -8.521 -19.152 1.00 69.06 79 THR A C 1
ATOM 655 O O . THR A 1 79 ? 16.447 -9.179 -19.673 1.00 69.06 79 THR A O 1
ATOM 658 N N . LYS A 1 80 ? 14.268 -8.917 -19.258 1.00 71.81 80 LYS A N 1
ATOM 659 C CA . LYS A 1 80 ? 13.861 -10.123 -20.002 1.00 71.81 80 LYS A CA 1
ATOM 660 C C . LYS A 1 80 ? 14.127 -10.011 -21.507 1.00 71.81 80 LYS A C 1
ATOM 662 O O . LYS A 1 80 ? 14.436 -11.020 -22.141 1.00 71.81 80 LYS A O 1
ATOM 667 N N . LYS A 1 81 ? 14.012 -8.819 -22.103 1.00 63.16 81 LYS A N 1
ATOM 668 C CA . LYS A 1 81 ? 14.315 -8.604 -23.531 1.00 63.16 81 LYS A CA 1
ATOM 669 C C . LYS A 1 81 ? 15.814 -8.689 -23.823 1.00 63.16 81 LYS A C 1
ATOM 671 O O . LYS A 1 81 ? 16.177 -9.163 -24.898 1.00 63.16 81 LYS A O 1
ATOM 676 N N . GLU A 1 82 ? 16.663 -8.289 -22.881 1.00 60.56 82 GLU A N 1
ATOM 677 C CA . GLU A 1 82 ? 18.124 -8.354 -23.029 1.00 60.56 82 GLU A CA 1
ATOM 678 C C . GLU A 1 82 ? 18.665 -9.788 -22.923 1.00 60.56 82 GLU A C 1
ATOM 680 O O . GLU A 1 82 ? 19.506 -10.186 -23.725 1.00 60.56 82 GLU A O 1
ATOM 685 N N . ASN A 1 83 ? 18.116 -10.614 -22.026 1.00 56.25 83 ASN A N 1
ATOM 686 C CA . ASN A 1 83 ? 18.590 -11.991 -21.815 1.00 56.25 83 ASN A CA 1
ATOM 687 C C . ASN A 1 83 ? 18.241 -12.986 -22.942 1.00 56.25 83 ASN A C 1
ATOM 689 O O . ASN A 1 83 ? 18.821 -14.066 -23.003 1.00 56.25 83 ASN A O 1
ATOM 693 N N . ASN A 1 84 ? 17.318 -12.648 -23.848 1.00 55.84 84 ASN A N 1
ATOM 694 C CA . ASN A 1 84 ? 16.896 -13.536 -24.943 1.00 55.84 84 ASN A CA 1
ATOM 695 C C . ASN A 1 84 ? 17.715 -13.377 -26.240 1.00 55.84 84 ASN A C 1
ATOM 697 O O . ASN A 1 84 ? 17.409 -14.026 -27.241 1.00 55.84 84 ASN A O 1
ATOM 701 N N . LYS A 1 85 ? 18.756 -12.533 -26.255 1.00 53.75 85 LYS A N 1
ATOM 702 C CA . LYS A 1 85 ? 19.697 -12.430 -27.380 1.00 53.75 85 LYS A CA 1
ATOM 703 C C . LYS A 1 85 ? 21.110 -12.784 -26.908 1.00 53.75 85 LYS A C 1
ATOM 705 O O . LYS A 1 85 ? 21.706 -11.993 -26.178 1.00 53.75 85 LYS A O 1
ATOM 710 N N . PRO A 1 86 ? 21.684 -13.927 -27.328 1.00 45.34 86 PRO A N 1
ATOM 711 C CA . PRO A 1 86 ? 23.070 -14.234 -27.010 1.00 45.34 86 PRO A CA 1
ATOM 712 C C . PRO A 1 86 ? 23.971 -13.206 -27.711 1.00 45.34 86 PRO A C 1
ATOM 714 O O . PRO A 1 86 ? 24.066 -13.194 -28.935 1.00 45.34 86 PRO A O 1
ATOM 717 N N . GLY A 1 87 ? 24.594 -12.316 -26.933 1.00 51.25 87 GLY A N 1
ATOM 718 C CA . GLY A 1 87 ? 25.680 -11.449 -27.406 1.00 51.25 87 GLY A CA 1
ATOM 719 C C . GLY A 1 87 ? 25.429 -9.940 -27.459 1.00 51.25 87 GLY A C 1
ATOM 720 O O . GLY A 1 87 ? 26.270 -9.242 -28.016 1.00 51.25 87 GLY A O 1
ATOM 721 N N . ASN A 1 88 ? 24.341 -9.396 -26.902 1.00 51.44 88 ASN A N 1
ATOM 722 C CA . ASN A 1 88 ? 24.199 -7.935 -26.818 1.00 51.44 88 ASN A CA 1
ATOM 723 C C . ASN A 1 88 ? 23.507 -7.493 -25.524 1.00 51.44 88 ASN A C 1
ATOM 725 O O . ASN A 1 88 ? 22.340 -7.111 -25.522 1.00 51.44 88 ASN A O 1
ATOM 729 N N . THR A 1 89 ? 24.239 -7.567 -24.414 1.00 53.59 89 THR A N 1
ATOM 730 C CA . THR A 1 89 ? 23.884 -6.862 -23.180 1.00 53.59 89 THR A CA 1
ATOM 731 C C . THR A 1 89 ? 24.135 -5.379 -23.428 1.00 53.59 89 THR A C 1
ATOM 733 O O . THR A 1 89 ? 25.294 -4.968 -23.441 1.00 53.59 89 THR A O 1
ATOM 736 N N . SER A 1 90 ? 23.101 -4.575 -23.682 1.00 57.91 90 SER A N 1
ATOM 737 C CA . SER A 1 90 ? 23.286 -3.124 -23.755 1.00 57.91 90 SER A CA 1
ATOM 738 C C . SER A 1 90 ? 23.232 -2.592 -22.318 1.00 57.91 90 SER A C 1
ATOM 740 O O . SER A 1 90 ? 22.168 -2.558 -21.711 1.00 57.91 90 SER A O 1
ATOM 742 N N . PRO A 1 91 ? 24.354 -2.191 -21.705 1.00 57.59 91 PRO A N 1
ATOM 743 C CA . PRO A 1 91 ? 24.373 -1.834 -20.293 1.00 57.59 91 PRO A CA 1
ATOM 744 C C . PRO A 1 91 ? 23.814 -0.422 -20.069 1.00 57.59 91 PRO A C 1
ATOM 746 O O . PRO A 1 91 ? 24.191 0.235 -19.109 1.00 57.59 91 PRO A O 1
ATOM 749 N N . THR A 1 92 ? 22.967 0.117 -20.952 1.00 61.72 92 THR A N 1
ATOM 750 C CA . THR A 1 92 ? 22.662 1.554 -20.975 1.00 61.72 92 THR A CA 1
ATOM 751 C C . THR A 1 92 ? 21.910 2.008 -19.733 1.00 61.72 92 THR A C 1
ATOM 753 O O . THR A 1 92 ? 22.241 3.057 -19.195 1.00 61.72 92 THR A O 1
ATOM 756 N N . ILE A 1 93 ? 20.958 1.223 -19.221 1.00 62.69 93 ILE A N 1
ATOM 757 C CA . ILE A 1 93 ? 20.238 1.585 -17.987 1.00 62.69 93 ILE A CA 1
ATOM 758 C C . ILE A 1 93 ? 21.124 1.412 -16.753 1.00 62.69 93 ILE A C 1
ATOM 760 O O . ILE A 1 93 ? 21.128 2.291 -15.899 1.00 62.69 93 ILE A O 1
ATOM 764 N N . GLN A 1 94 ? 21.923 0.343 -16.678 1.00 62.66 94 GLN A N 1
ATOM 765 C CA . GLN A 1 94 ? 22.892 0.166 -15.588 1.00 62.66 94 GLN A CA 1
ATOM 766 C C . GLN A 1 94 ? 23.938 1.290 -15.580 1.00 62.66 94 GLN A C 1
ATOM 768 O O . GLN A 1 94 ? 24.252 1.828 -14.523 1.00 62.66 94 GLN A O 1
ATOM 773 N N . LEU A 1 95 ? 24.419 1.700 -16.757 1.00 63.31 95 LEU A N 1
ATOM 774 C CA . LEU A 1 95 ? 25.351 2.810 -16.933 1.00 63.31 95 LEU A CA 1
ATOM 775 C C . LEU A 1 95 ? 24.707 4.138 -16.509 1.00 63.31 95 LEU A C 1
ATOM 777 O O . LEU A 1 95 ? 25.303 4.878 -15.732 1.00 63.31 95 LEU A O 1
ATOM 781 N N . ILE A 1 96 ? 23.478 4.425 -16.949 1.00 61.75 96 ILE A N 1
ATOM 782 C CA . ILE A 1 96 ? 22.748 5.643 -16.563 1.00 61.75 96 ILE A CA 1
ATOM 783 C C . ILE A 1 96 ? 22.492 5.675 -15.052 1.00 61.75 96 ILE A C 1
ATOM 785 O O . ILE A 1 96 ? 22.752 6.696 -14.424 1.00 61.75 96 ILE A O 1
ATOM 789 N N . LEU A 1 97 ? 22.045 4.571 -14.447 1.00 63.50 97 LEU A N 1
ATOM 790 C CA . LEU A 1 97 ? 21.839 4.494 -12.998 1.00 63.50 97 LEU A CA 1
ATOM 791 C C . LEU A 1 97 ? 23.162 4.656 -12.243 1.00 63.50 97 LEU A C 1
ATOM 793 O O . LEU A 1 97 ? 23.217 5.416 -11.280 1.00 63.50 97 LEU A O 1
ATOM 797 N N . SER A 1 98 ? 24.249 4.036 -12.712 1.00 61.59 98 SER A N 1
ATOM 798 C CA . SER A 1 98 ? 25.571 4.223 -12.105 1.00 61.59 98 SER A CA 1
ATOM 799 C C . SER A 1 98 ? 26.018 5.688 -12.141 1.00 61.59 98 SER A C 1
ATOM 801 O O . SER A 1 98 ? 26.506 6.190 -11.138 1.00 61.59 98 SER A O 1
ATOM 803 N N . LEU A 1 99 ? 25.754 6.421 -13.228 1.00 60.03 99 LEU A N 1
ATOM 804 C CA . LEU A 1 99 ? 26.084 7.847 -13.340 1.00 60.03 99 LEU A CA 1
ATOM 805 C C . LEU A 1 99 ? 25.291 8.733 -12.365 1.00 60.03 99 LEU A C 1
ATOM 807 O O . LEU A 1 99 ? 25.785 9.789 -11.981 1.00 60.03 99 LEU A O 1
ATOM 811 N N . VAL A 1 100 ? 24.086 8.322 -11.959 1.00 61.03 100 VAL A N 1
ATOM 812 C CA . VAL A 1 100 ? 23.255 9.063 -10.992 1.00 61.03 100 VAL A CA 1
ATOM 813 C C . VAL A 1 100 ? 23.730 8.847 -9.550 1.00 61.03 100 VAL A C 1
ATOM 815 O O . VAL A 1 100 ? 23.615 9.759 -8.734 1.00 61.03 100 VAL A O 1
ATOM 818 N N . PHE A 1 101 ? 24.290 7.673 -9.237 1.00 52.38 101 PHE A N 1
ATOM 819 C CA . PHE A 1 101 ? 24.742 7.317 -7.883 1.00 52.38 101 PHE A CA 1
ATOM 820 C C . PHE A 1 101 ? 26.258 7.430 -7.663 1.00 52.38 101 PHE A C 1
ATOM 822 O O . PHE A 1 101 ? 26.730 7.197 -6.550 1.00 52.38 101 PHE A O 1
ATOM 829 N N . VAL A 1 102 ? 27.036 7.810 -8.680 1.00 53.62 102 VAL A N 1
ATOM 830 C CA . VAL A 1 102 ? 28.453 8.146 -8.500 1.00 53.62 102 VAL A CA 1
ATOM 831 C C . VAL A 1 102 ? 28.535 9.432 -7.682 1.00 53.62 102 VAL A C 1
ATOM 833 O O . VAL A 1 102 ? 28.181 10.517 -8.149 1.00 53.62 102 VAL A O 1
ATOM 836 N N . SER A 1 103 ? 29.011 9.318 -6.438 1.00 52.09 103 SER A N 1
ATOM 837 C CA . SER A 1 103 ? 29.436 10.501 -5.698 1.00 52.09 103 SER A CA 1
ATOM 838 C C . SER A 1 103 ? 30.555 11.160 -6.504 1.00 52.09 103 SER A C 1
ATOM 840 O O . SER A 1 103 ? 31.394 10.445 -7.054 1.00 52.09 103 SER A O 1
ATOM 842 N N . PRO A 1 104 ? 30.603 12.497 -6.604 1.00 53.03 104 PRO A N 1
ATOM 843 C CA . PRO A 1 104 ? 31.689 13.163 -7.296 1.00 53.03 104 PRO A CA 1
ATOM 844 C C . PRO A 1 104 ? 32.965 12.998 -6.467 1.00 53.03 104 PRO A C 1
ATOM 846 O O . PRO A 1 104 ? 33.344 13.884 -5.707 1.00 53.03 104 PRO A O 1
ATOM 849 N N . GLU A 1 105 ? 33.640 11.858 -6.585 1.00 57.38 105 GLU A N 1
ATOM 850 C CA . GLU A 1 105 ? 35.068 11.835 -6.337 1.00 57.38 105 GLU A CA 1
ATOM 851 C C . GLU A 1 105 ? 35.695 12.628 -7.476 1.00 57.38 105 GLU A C 1
ATOM 853 O O . GLU A 1 105 ? 35.662 12.240 -8.646 1.00 57.38 105 GLU A O 1
ATOM 858 N N . THR A 1 106 ? 36.168 13.823 -7.141 1.00 51.28 106 THR A N 1
ATOM 859 C CA . THR A 1 106 ? 36.843 14.727 -8.064 1.00 51.28 106 THR A CA 1
ATOM 860 C C . THR A 1 106 ? 38.142 14.086 -8.539 1.00 51.28 106 THR A C 1
ATOM 862 O O . THR A 1 106 ? 39.209 14.331 -7.980 1.00 51.28 106 THR A O 1
ATOM 865 N N . TYR A 1 107 ? 38.066 13.270 -9.585 1.00 51.31 107 TYR A N 1
ATOM 866 C CA . TYR A 1 107 ? 39.241 12.834 -10.321 1.00 51.31 107 TYR A CA 1
ATOM 867 C C . TYR A 1 107 ? 39.667 13.956 -11.264 1.00 51.31 107 TYR A C 1
ATOM 869 O O . TYR A 1 107 ? 39.070 14.195 -12.312 1.00 51.31 107 TYR A O 1
ATOM 877 N N . VAL A 1 108 ? 40.718 14.670 -10.868 1.00 45.84 108 VAL A N 1
ATOM 878 C CA . VAL A 1 108 ? 41.437 15.593 -11.746 1.00 45.84 108 VAL A CA 1
ATOM 879 C C . VAL A 1 108 ? 42.216 14.779 -12.781 1.00 45.84 108 VAL A C 1
ATOM 881 O O . VAL A 1 108 ? 43.271 14.226 -12.481 1.00 45.84 108 VAL A O 1
ATOM 884 N N . ILE A 1 109 ? 41.704 14.678 -14.009 1.00 48.34 109 ILE A N 1
ATOM 885 C CA . ILE A 1 109 ? 42.488 14.151 -15.133 1.00 48.34 109 ILE A CA 1
ATOM 886 C C . ILE A 1 109 ? 43.314 15.318 -15.701 1.00 48.34 109 ILE A C 1
ATOM 888 O O . ILE A 1 109 ? 42.727 16.301 -16.150 1.00 48.34 109 ILE A O 1
ATOM 892 N N . PRO A 1 110 ? 44.662 15.267 -15.679 1.00 51.03 110 PRO A N 1
ATOM 893 C CA . PRO A 1 110 ? 45.505 16.441 -15.928 1.00 51.03 110 PRO A CA 1
ATOM 894 C C . PRO A 1 110 ? 45.595 16.886 -17.397 1.00 51.03 110 PRO A C 1
ATOM 896 O O . PRO A 1 110 ? 46.414 17.738 -17.730 1.00 51.03 110 PRO A O 1
ATOM 899 N N . PHE A 1 111 ? 44.762 16.361 -18.294 1.00 53.03 111 PHE A N 1
ATOM 900 C CA . PHE A 1 111 ? 44.802 16.706 -19.711 1.00 53.03 111 PHE A CA 1
ATOM 901 C C . PHE A 1 111 ? 43.371 16.753 -20.258 1.00 53.03 111 PHE A C 1
ATOM 903 O O . PHE A 1 111 ? 42.671 15.751 -20.206 1.00 53.03 111 PHE A O 1
ATOM 910 N N . PHE A 1 112 ? 42.984 17.916 -20.796 1.00 46.41 112 PHE A N 1
ATOM 911 C CA . PHE A 1 112 ? 41.658 18.340 -21.288 1.00 46.41 112 PHE A CA 1
ATOM 912 C C . PHE A 1 112 ? 40.741 19.037 -20.269 1.00 46.41 112 PHE A C 1
ATOM 914 O O . PHE A 1 112 ? 39.892 18.438 -19.617 1.00 46.41 112 PHE A O 1
ATOM 921 N N . ASN A 1 113 ? 40.835 20.371 -20.250 1.00 52.31 113 ASN A N 1
ATOM 922 C CA . ASN A 1 113 ? 39.792 21.250 -19.725 1.00 52.31 113 ASN A CA 1
ATOM 923 C C . ASN A 1 113 ? 38.592 21.249 -20.685 1.00 52.31 113 ASN A C 1
ATOM 925 O O . ASN A 1 113 ? 38.469 22.132 -21.533 1.00 52.31 113 ASN A O 1
ATOM 929 N N . ILE A 1 114 ? 37.709 20.261 -20.572 1.00 49.09 114 ILE A N 1
ATOM 930 C CA . ILE A 1 114 ? 36.363 20.350 -21.144 1.00 49.09 114 ILE A CA 1
ATOM 931 C C . ILE A 1 114 ? 35.426 20.636 -19.978 1.00 49.09 114 ILE A C 1
ATOM 933 O O . ILE A 1 114 ? 34.983 19.733 -19.275 1.00 49.09 114 ILE A O 1
ATOM 937 N N . SER A 1 115 ? 35.153 21.920 -19.749 1.00 51.94 115 SER A N 1
ATOM 938 C CA . SER A 1 115 ? 34.166 22.339 -18.756 1.00 51.94 115 SER A CA 1
ATOM 939 C C . SER A 1 115 ? 32.768 22.170 -19.347 1.00 51.94 115 SER A C 1
ATOM 941 O O . SER A 1 115 ? 32.146 23.128 -19.805 1.00 51.94 115 SER A O 1
ATOM 943 N N . SER A 1 116 ? 32.261 20.939 -19.398 1.00 51.69 116 SER A N 1
ATOM 944 C CA . SER A 1 116 ? 30.831 20.723 -19.600 1.00 51.69 116 SER A CA 1
ATOM 945 C C . SER A 1 116 ? 30.142 20.863 -18.248 1.00 51.69 116 SER A C 1
ATOM 947 O O . SER A 1 116 ? 29.994 19.893 -17.505 1.00 51.69 116 SER A O 1
ATOM 949 N N . HIS A 1 117 ? 29.728 22.085 -17.916 1.00 49.38 117 HIS A N 1
ATOM 950 C CA . HIS A 1 117 ? 28.790 22.315 -16.823 1.00 49.38 117 HIS A CA 1
ATOM 951 C C . HIS A 1 117 ? 27.420 21.779 -17.251 1.00 49.38 117 HIS A C 1
ATOM 953 O O . HIS A 1 117 ? 26.567 22.529 -17.717 1.00 49.38 117 HIS A O 1
ATOM 959 N N . LEU A 1 118 ? 27.209 20.470 -17.137 1.00 48.06 118 LEU A N 1
ATOM 960 C CA . LEU A 1 118 ? 25.852 19.949 -17.066 1.00 48.06 118 LEU A CA 1
ATOM 961 C C . LEU A 1 118 ? 25.311 20.379 -15.697 1.00 48.06 118 LEU A C 1
ATOM 963 O O . LEU A 1 118 ? 25.910 20.008 -14.685 1.00 48.06 118 LEU A O 1
ATOM 967 N N . PRO A 1 119 ? 24.229 21.175 -15.620 1.00 46.47 119 PRO A N 1
ATOM 968 C CA . PRO A 1 119 ? 23.618 21.539 -14.352 1.00 46.47 119 PRO A CA 1
ATOM 969 C C . PRO A 1 119 ? 22.836 20.331 -13.828 1.00 46.47 119 PRO A C 1
ATOM 971 O O . PRO A 1 119 ? 21.609 20.321 -13.796 1.00 46.47 119 PRO A O 1
ATOM 974 N N . VAL A 1 120 ? 23.546 19.276 -13.439 1.00 52.94 120 VAL A N 1
ATOM 975 C CA . VAL A 1 120 ? 22.977 18.242 -12.587 1.00 52.94 120 VAL A CA 1
ATOM 976 C C . VAL A 1 120 ? 23.010 18.835 -11.190 1.00 52.94 120 VAL A C 1
ATOM 978 O O . VAL A 1 120 ? 24.067 18.974 -10.578 1.00 52.94 120 VAL A O 1
ATOM 981 N N . SER A 1 121 ? 21.845 19.278 -10.722 1.00 50.78 121 SER A N 1
ATOM 982 C CA . SER A 1 121 ? 21.645 19.672 -9.333 1.00 50.78 121 SER A CA 1
ATOM 983 C C . SER A 1 121 ? 21.910 18.449 -8.460 1.00 50.78 121 SER A C 1
ATOM 985 O O . SER A 1 121 ? 21.003 17.660 -8.204 1.00 50.78 121 SER A O 1
ATOM 987 N N . ALA A 1 122 ? 23.156 18.269 -8.024 1.00 51.22 122 ALA A N 1
ATOM 988 C CA . ALA A 1 122 ? 23.482 17.322 -6.976 1.00 51.22 122 ALA A CA 1
ATOM 989 C C . ALA A 1 122 ? 22.632 17.701 -5.761 1.00 51.22 122 ALA A C 1
ATOM 991 O O . ALA A 1 122 ? 22.763 18.808 -5.232 1.00 51.22 122 ALA A O 1
ATOM 992 N N . TYR A 1 123 ? 21.720 16.816 -5.358 1.00 51.41 123 TYR A N 1
ATOM 993 C CA . TYR A 1 123 ? 21.000 16.953 -4.100 1.00 51.41 123 TYR A CA 1
ATOM 994 C C . TYR A 1 123 ? 22.041 17.002 -2.978 1.00 51.41 123 TYR A C 1
ATOM 996 O O . TYR A 1 123 ? 22.562 15.982 -2.537 1.00 51.41 123 TYR A O 1
ATOM 1004 N N . GLN A 1 124 ? 22.399 18.211 -2.549 1.00 55.16 124 GLN A N 1
ATOM 1005 C CA . GLN A 1 124 ? 23.315 18.415 -1.440 1.00 55.16 124 GLN A CA 1
ATOM 1006 C C . GLN A 1 124 ? 22.529 18.196 -0.147 1.00 55.16 124 GLN A C 1
ATOM 1008 O O . GLN A 1 124 ? 21.985 19.130 0.441 1.00 55.16 124 GLN A O 1
ATOM 1013 N N . PHE A 1 125 ? 22.461 16.947 0.310 1.00 52.97 125 PHE A N 1
ATOM 1014 C CA . PHE A 1 125 ? 22.071 16.659 1.684 1.00 52.97 125 PHE A CA 1
ATOM 1015 C C . PHE A 1 125 ? 23.191 17.156 2.601 1.00 52.97 125 PHE A C 1
ATOM 1017 O O . PHE A 1 125 ? 24.191 16.479 2.826 1.00 52.97 125 PHE A O 1
ATOM 1024 N N . ARG A 1 126 ? 23.053 18.378 3.123 1.00 52.38 126 ARG A N 1
ATOM 1025 C CA . ARG A 1 126 ? 23.850 18.805 4.274 1.00 52.38 126 ARG A CA 1
ATOM 1026 C C . ARG A 1 126 ? 23.229 18.184 5.514 1.00 52.38 126 ARG A C 1
ATOM 1028 O O . ARG A 1 126 ? 22.268 18.725 6.056 1.00 52.38 126 ARG A O 1
ATOM 1035 N N . LEU A 1 127 ? 23.802 17.080 5.985 1.00 54.22 127 LEU A N 1
ATOM 1036 C CA . LEU A 1 127 ? 23.690 16.741 7.398 1.00 54.22 127 LEU A CA 1
ATOM 1037 C C . LEU A 1 127 ? 24.287 17.924 8.160 1.00 54.22 127 LEU A C 1
ATOM 1039 O O . LEU A 1 127 ? 25.488 18.187 8.099 1.00 54.22 127 LEU A O 1
ATOM 1043 N N . LEU A 1 128 ? 23.426 18.705 8.811 1.00 56.69 128 LEU A N 1
ATOM 1044 C CA . LEU A 1 128 ? 23.864 19.650 9.823 1.00 56.69 128 LEU A CA 1
ATOM 1045 C C . LEU A 1 128 ? 24.510 18.804 10.919 1.00 56.69 128 LEU A C 1
ATOM 1047 O O . LEU A 1 128 ? 23.815 18.301 11.798 1.00 56.69 128 LEU A O 1
ATOM 1051 N N . ASN A 1 129 ? 25.833 18.636 10.855 1.00 56.72 129 ASN A N 1
ATOM 1052 C CA . ASN A 1 129 ? 26.640 18.178 11.977 1.00 56.72 129 ASN A CA 1
ATOM 1053 C C . ASN A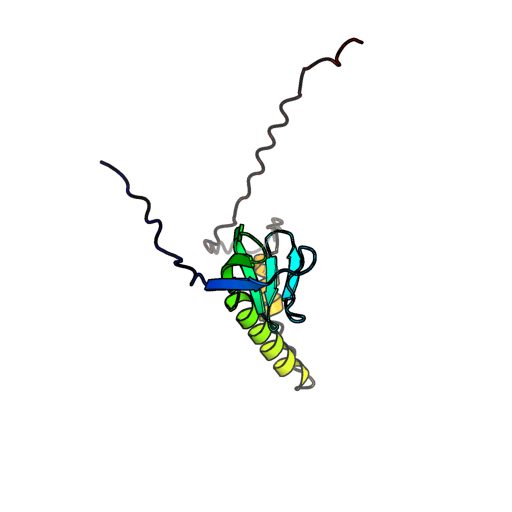 1 129 ? 26.543 19.241 13.067 1.00 56.72 129 ASN A C 1
ATOM 1055 O O . ASN A 1 129 ? 27.431 20.068 13.261 1.00 56.72 129 ASN A O 1
ATOM 1059 N N . ARG A 1 130 ? 25.414 19.254 13.766 1.00 58.69 130 ARG A N 1
ATOM 1060 C CA . ARG A 1 130 ? 25.275 19.945 15.029 1.00 58.69 130 ARG A CA 1
ATOM 1061 C C . ARG A 1 130 ? 25.708 18.957 16.102 1.00 58.69 130 ARG A C 1
ATOM 1063 O O . ARG A 1 130 ? 24.895 18.478 16.880 1.00 58.69 130 ARG A O 1
ATOM 1070 N N . SER A 1 131 ? 27.003 18.647 16.130 1.00 61.75 131 SER A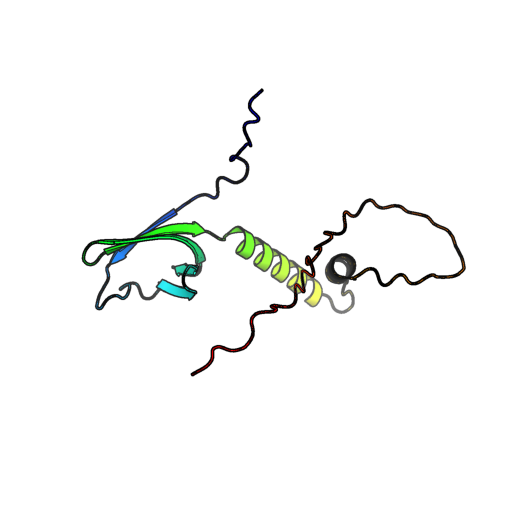 N 1
ATOM 1071 C CA . SER A 1 131 ? 27.644 18.125 17.335 1.00 61.75 131 SER A CA 1
ATOM 1072 C C . SER A 1 131 ? 27.749 19.288 18.322 1.00 61.75 131 SER A C 1
ATOM 1074 O O . SER A 1 131 ? 28.790 19.922 18.471 1.00 61.75 131 SER A O 1
ATOM 1076 N N . GLY A 1 132 ? 26.612 19.667 18.901 1.00 62.97 132 GLY A N 1
ATOM 1077 C CA . GLY A 1 132 ? 26.626 20.409 20.148 1.00 62.97 132 GLY A CA 1
ATOM 1078 C C . GLY A 1 132 ? 26.909 19.385 21.227 1.00 62.97 132 GLY A C 1
ATOM 1079 O O . GLY A 1 132 ? 26.039 18.560 21.501 1.00 62.97 132 GLY A O 1
ATOM 1080 N N . ASP A 1 133 ? 28.117 19.399 21.783 1.00 67.06 133 ASP A N 1
ATOM 1081 C CA . ASP A 1 133 ? 28.431 18.586 22.951 1.00 67.06 133 ASP A CA 1
ATOM 1082 C C . ASP A 1 133 ? 27.374 18.854 24.029 1.00 67.06 133 ASP A C 1
ATOM 1084 O O . ASP A 1 133 ? 27.135 19.998 24.433 1.00 67.06 133 ASP A O 1
ATOM 1088 N N . ILE A 1 134 ? 26.686 17.798 24.462 1.00 66.25 134 ILE A N 1
ATOM 1089 C CA . ILE A 1 134 ? 25.732 17.882 25.563 1.00 66.25 134 ILE A CA 1
ATOM 1090 C C . ILE A 1 134 ? 26.563 18.010 26.843 1.00 66.25 134 ILE A C 1
ATOM 1092 O O . ILE A 1 134 ? 26.990 17.018 27.421 1.00 66.25 134 ILE A O 1
ATOM 1096 N N . PHE A 1 135 ? 26.791 19.244 27.294 1.00 64.19 135 PHE A N 1
ATOM 1097 C CA . PHE A 1 135 ? 27.481 19.580 28.551 1.00 64.19 135 PHE A CA 1
ATOM 1098 C C . PHE A 1 135 ? 26.652 19.268 29.812 1.00 64.19 135 PHE A C 1
ATOM 1100 O O . PHE A 1 135 ? 26.820 19.915 30.844 1.00 64.19 135 PHE A O 1
ATOM 1107 N N . ILE A 1 136 ? 25.719 18.318 29.753 1.00 74.06 136 ILE A N 1
ATOM 1108 C CA . ILE A 1 136 ? 24.922 17.963 30.927 1.00 74.06 136 ILE A CA 1
ATOM 1109 C C . ILE A 1 136 ? 25.723 16.914 31.704 1.00 74.06 136 ILE A C 1
ATOM 1111 O O . ILE A 1 136 ? 25.900 15.802 31.199 1.00 74.06 136 ILE A O 1
ATOM 1115 N N . PRO A 1 137 ? 26.248 17.246 32.898 1.00 79.56 137 PRO A N 1
ATOM 1116 C CA . PRO A 1 137 ? 26.924 16.259 33.722 1.00 79.56 137 PRO A CA 1
ATOM 1117 C C . PRO A 1 137 ? 25.935 15.153 34.122 1.00 79.56 137 PRO A C 1
ATOM 1119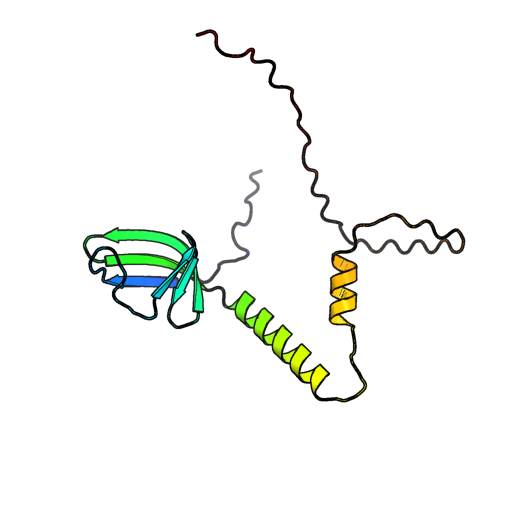 O O . PRO A 1 137 ? 24.728 15.404 34.201 1.00 79.56 137 PRO A O 1
ATOM 1122 N N . PRO A 1 138 ? 26.423 13.927 34.372 1.00 78.00 138 PRO A N 1
ATOM 1123 C CA . PRO A 1 138 ? 25.563 12.808 34.725 1.00 78.00 138 PRO A CA 1
ATOM 1124 C C . PRO A 1 138 ? 24.727 13.126 35.979 1.00 78.00 138 PRO A C 1
ATOM 1126 O O . PRO A 1 138 ? 25.227 13.789 36.894 1.00 78.00 138 PRO A O 1
ATOM 1129 N N . PRO A 1 139 ? 23.464 12.664 36.038 1.00 76.19 139 PRO A N 1
ATOM 1130 C CA . PRO A 1 139 ? 22.615 12.851 37.207 1.00 76.19 139 PRO A CA 1
ATOM 1131 C C . PRO A 1 139 ? 23.267 12.198 38.428 1.00 76.19 139 PRO A C 1
ATOM 1133 O O . PRO A 1 139 ? 23.680 11.040 38.377 1.00 76.19 139 PRO A O 1
ATOM 1136 N N . GLN A 1 140 ? 23.377 12.959 39.515 1.00 77.56 140 GLN A N 1
ATOM 1137 C CA . GLN A 1 140 ? 23.869 12.437 40.784 1.00 77.56 140 GLN A CA 1
ATOM 1138 C C . GLN A 1 140 ? 22.737 11.657 41.460 1.00 77.56 140 GLN A C 1
ATOM 1140 O O . GLN A 1 140 ? 21.681 12.224 41.743 1.00 77.56 140 GLN A O 1
ATOM 1145 N N . VAL A 1 141 ? 22.964 10.356 41.646 1.00 73.50 141 VAL A N 1
ATOM 1146 C CA . VAL A 1 141 ? 22.191 9.465 42.528 1.00 73.50 141 VAL A CA 1
ATOM 1147 C C . VAL A 1 141 ? 22.720 9.537 43.950 1.00 73.50 141 VAL A C 1
ATOM 1149 O O . VAL A 1 141 ? 23.958 9.647 44.104 1.00 73.50 141 VAL A O 1
#

Foldseek 3Di:
DDDDDPPPDDPQPKDKDKFFADPNDGPDPQWDAPDPQWIGHPRWIWGFPDWDDDPRMIMTITGTVVVVVVVVVVVVVVVVVQVVDPPDDPCVVVVVVCVLPDDPPPDPPPDDPPPPPPVPPDPPPPPPPPPPPPPDPDDDD